Protein AF-A0A0A0KM23-F1 (afdb_monomer)

Radius of gyration: 17.17 Å; Cα contacts (8 Å, |Δi|>4): 76; chains: 1; bounding box: 42×27×52 Å

Foldseek 3Di:
DVCCQAQVDDDWQVLQDVCGPVVLVVLVVCLVPDDQVCVVPVVCVVVCVVCSVVSNVVSVVSLVVSLVVSLVVCVVCVPPPDDDHNSNVLVVQQPDPPDPDRDDSVNSSVVVVVVPDDDD

Mean predicted aligned error: 5.86 Å

pLDDT: mean 86.55, std 11.16, range [34.09, 95.62]

InterPro domains:
  IPR001128 Cytochrome P450 [PF00067] (3-112)
  IPR036396 Cytochrome P450 superfamily [G3DSA:1.10.630.10] (1-115)
  IPR036396 Cytochrome P450 superfamily [SSF48264] (2-113)

Structure (mmCIF, N/CA/C/O backbone):
data_AF-A0A0A0KM23-F1
#
_entry.id   AF-A0A0A0KM23-F1
#
loop_
_atom_site.group_PDB
_atom_site.id
_atom_site.type_symbol
_atom_site.label_atom_id
_atom_site.label_alt_id
_atom_site.label_comp_id
_atom_site.label_asym_id
_atom_site.label_entity_id
_atom_site.label_seq_id
_atom_site.pdbx_PDB_ins_code
_atom_site.Cartn_x
_atom_site.Cartn_y
_atom_site.Cartn_z
_atom_site.occupancy
_atom_site.B_iso_or_equiv
_atom_site.auth_seq_id
_atom_site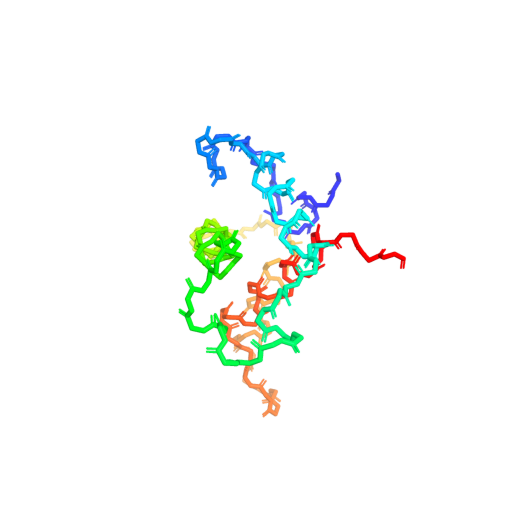.auth_comp_id
_atom_site.auth_asym_id
_atom_site.auth_atom_id
_atom_site.pdbx_PDB_model_num
ATOM 1 N N . MET A 1 1 ? 1.543 14.212 9.994 1.00 58.94 1 MET A N 1
ATOM 2 C CA . MET A 1 1 ? 0.152 14.222 10.503 1.00 58.94 1 MET A CA 1
ATOM 3 C C . MET A 1 1 ? -0.724 13.168 9.830 1.00 58.94 1 MET A C 1
ATOM 5 O O . MET A 1 1 ? -1.487 12.525 10.532 1.00 58.94 1 MET A O 1
ATOM 9 N N . THR A 1 2 ? -0.576 12.910 8.525 1.00 80.25 2 THR A N 1
ATOM 10 C CA . THR A 1 2 ? -1.426 11.953 7.786 1.00 80.25 2 THR A CA 1
ATOM 11 C C . THR A 1 2 ? -1.394 10.508 8.306 1.00 80.25 2 THR A C 1
ATOM 13 O O . THR A 1 2 ? -2.430 9.867 8.299 1.00 80.25 2 THR A O 1
ATOM 16 N N . CYS A 1 3 ? -0.265 9.969 8.794 1.00 84.62 3 CYS A N 1
ATOM 17 C CA . CYS A 1 3 ? -0.232 8.581 9.304 1.00 84.62 3 CYS A CA 1
ATOM 18 C C . CYS A 1 3 ? -1.145 8.345 10.514 1.00 84.62 3 CYS A C 1
ATOM 20 O O . CYS A 1 3 ? -1.801 7.319 10.558 1.00 84.62 3 CYS A O 1
ATOM 22 N N . LEU A 1 4 ? -1.233 9.301 11.445 1.00 88.75 4 LEU A N 1
ATOM 23 C CA . LEU A 1 4 ? -2.109 9.169 12.614 1.00 88.75 4 LEU A CA 1
ATOM 24 C C . LEU A 1 4 ? -3.591 9.202 12.230 1.00 88.75 4 LEU A C 1
ATOM 26 O O . LEU A 1 4 ? -4.369 8.436 12.770 1.00 88.75 4 LEU A O 1
ATOM 30 N N . MET A 1 5 ? -3.971 10.081 11.298 1.00 90.06 5 MET A N 1
ATOM 31 C CA . MET A 1 5 ? -5.365 10.184 10.849 1.00 90.06 5 MET A CA 1
ATOM 32 C C . MET A 1 5 ? -5.797 8.969 10.025 1.00 90.06 5 MET A C 1
ATOM 34 O O . MET A 1 5 ? -6.948 8.559 10.108 1.00 90.06 5 MET A O 1
ATOM 38 N N . VAL A 1 6 ? -4.884 8.414 9.219 1.00 91.44 6 VAL A N 1
ATOM 39 C CA . VAL A 1 6 ? -5.214 7.299 8.325 1.00 91.44 6 VAL A CA 1
ATOM 40 C C . VAL A 1 6 ? -5.115 5.947 9.034 1.00 91.44 6 VAL A C 1
ATOM 42 O O . VAL A 1 6 ? -5.971 5.111 8.808 1.00 91.44 6 VAL A O 1
ATOM 45 N N . PHE A 1 7 ? -4.099 5.730 9.874 1.00 91.44 7 PHE A N 1
ATOM 46 C CA . PHE A 1 7 ? -3.775 4.409 10.437 1.00 91.44 7 PHE A CA 1
ATOM 47 C C . PHE A 1 7 ? -3.916 4.314 11.962 1.00 91.44 7 PHE A C 1
ATOM 49 O O . PHE A 1 7 ? -3.405 3.363 12.551 1.00 91.44 7 PHE A O 1
ATOM 56 N N . GLY A 1 8 ? -4.365 5.386 12.622 1.00 90.19 8 GLY A N 1
ATOM 57 C CA . GLY A 1 8 ? -4.477 5.460 14.084 1.00 90.19 8 GLY A CA 1
ATOM 58 C C . GLY A 1 8 ? -3.144 5.525 14.843 1.00 90.19 8 GLY A C 1
ATOM 59 O O . GLY A 1 8 ? -3.098 5.973 15.989 1.00 90.19 8 GLY A O 1
ATOM 60 N N . LYS A 1 9 ? -2.021 5.152 14.213 1.00 90.12 9 LYS A N 1
ATOM 61 C CA . LYS A 1 9 ? -0.682 5.132 14.818 1.00 90.12 9 LYS A CA 1
ATOM 62 C C . LYS A 1 9 ? 0.426 5.593 13.869 1.00 90.12 9 LYS A C 1
ATOM 64 O O . LYS A 1 9 ? 0.245 5.791 12.666 1.00 90.12 9 LYS A O 1
ATOM 69 N N . LYS A 1 10 ? 1.607 5.833 14.442 1.00 89.25 10 LYS A N 1
ATOM 70 C CA . LYS A 1 10 ? 2.836 6.104 13.685 1.00 89.25 10 LYS A CA 1
ATOM 71 C C . LYS A 1 10 ? 3.613 4.803 13.526 1.00 89.25 10 LYS A C 1
ATOM 73 O O . LYS A 1 10 ? 3.763 4.079 14.500 1.00 89.25 10 LYS A O 1
ATOM 78 N N . TYR A 1 11 ? 4.157 4.592 12.336 1.00 86.25 11 TYR A N 1
ATOM 79 C CA . TYR A 1 11 ? 5.091 3.510 12.042 1.00 86.25 11 TYR A CA 1
ATOM 80 C C . TYR A 1 11 ? 6.494 4.092 11.933 1.00 86.25 11 TYR A C 1
ATOM 82 O O . TYR A 1 11 ? 6.664 5.210 11.433 1.00 86.25 11 TYR A O 1
ATOM 90 N N . LYS A 1 12 ? 7.494 3.353 12.407 1.00 87.25 12 LYS A N 1
ATOM 91 C CA . LYS A 1 12 ? 8.899 3.660 12.133 1.00 87.25 12 LYS A CA 1
ATOM 92 C C . LYS A 1 12 ? 9.232 3.303 10.687 1.00 87.25 12 LYS A C 1
ATOM 94 O O . LYS A 1 12 ? 8.636 2.401 10.110 1.00 87.25 12 LYS A O 1
ATOM 99 N N . ASP A 1 13 ? 10.252 3.953 10.135 1.00 83.38 13 ASP A N 1
ATOM 100 C CA . ASP A 1 13 ? 10.713 3.696 8.765 1.00 83.38 13 ASP A CA 1
ATOM 101 C C . ASP A 1 13 ? 11.035 2.213 8.517 1.00 83.38 13 ASP A C 1
ATOM 103 O O . ASP A 1 13 ? 10.677 1.680 7.473 1.00 83.38 13 ASP A O 1
ATOM 107 N N . GLN A 1 14 ? 11.633 1.544 9.504 1.00 84.25 14 GLN A N 1
ATOM 108 C CA . GLN A 1 14 ? 12.002 0.122 9.456 1.00 84.25 14 GLN A CA 1
ATOM 109 C C . GLN A 1 14 ? 10.796 -0.821 9.452 1.00 84.25 14 GLN A C 1
ATOM 111 O O . GLN A 1 14 ? 10.907 -1.957 9.011 1.00 84.25 14 GLN A O 1
ATOM 116 N N . GLU A 1 15 ? 9.648 -0.373 9.967 1.00 85.19 15 GLU A N 1
ATOM 117 C CA . GLU A 1 15 ? 8.422 -1.169 9.923 1.00 85.19 15 GLU A CA 1
ATOM 118 C C . GLU A 1 15 ? 7.817 -1.166 8.518 1.00 85.19 15 GLU A C 1
ATOM 120 O O . GLU A 1 15 ? 6.982 -2.019 8.238 1.00 85.19 15 GLU A O 1
ATOM 125 N N . PHE A 1 16 ? 8.191 -0.211 7.664 1.00 87.06 16 PHE A N 1
ATOM 126 C CA . PHE A 1 16 ? 7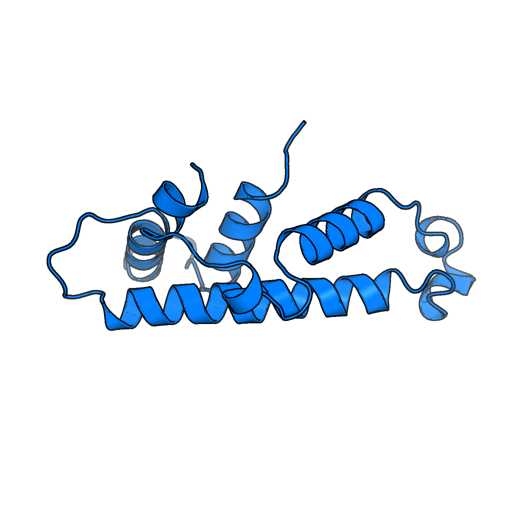.710 -0.106 6.291 1.00 87.06 16 PHE A CA 1
ATOM 127 C C . PHE A 1 16 ? 8.560 -0.930 5.316 1.00 87.06 16 PHE A C 1
ATOM 129 O O . PHE A 1 16 ? 8.024 -1.741 4.574 1.00 87.06 16 PHE A O 1
ATOM 136 N N . ASP A 1 17 ? 9.875 -0.711 5.324 1.00 91.94 17 ASP A N 1
ATOM 1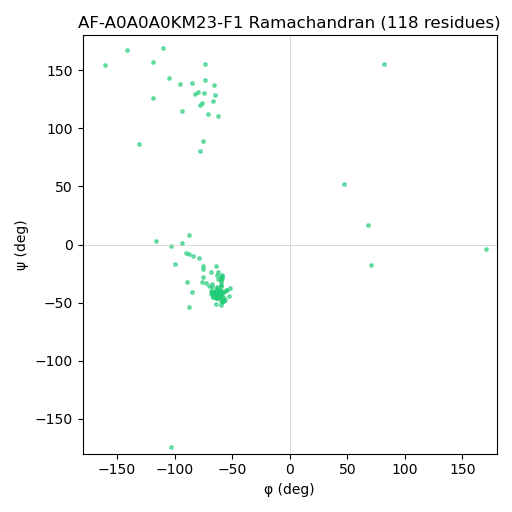37 C CA . ASP A 1 17 ? 10.857 -1.415 4.493 1.00 91.94 17 ASP A CA 1
ATOM 138 C C . ASP A 1 17 ? 12.245 -1.249 5.125 1.00 91.94 17 ASP A C 1
ATOM 140 O O . ASP A 1 17 ? 12.504 -0.241 5.788 1.00 91.94 17 ASP A O 1
ATOM 144 N N . GLU A 1 18 ? 13.176 -2.171 4.873 1.00 89.56 18 GLU A N 1
ATOM 145 C CA . GLU A 1 18 ? 14.553 -2.059 5.388 1.00 89.56 18 GLU A CA 1
ATOM 146 C C . GLU A 1 18 ? 15.257 -0.784 4.895 1.00 89.56 18 GLU A C 1
ATOM 148 O O . GLU A 1 18 ? 16.076 -0.197 5.606 1.00 89.56 18 GLU A O 1
ATOM 153 N N . ARG A 1 19 ? 14.903 -0.309 3.693 1.00 88.44 19 ARG A N 1
ATOM 154 C CA . ARG A 1 19 ? 15.426 0.937 3.105 1.00 88.44 19 ARG A CA 1
ATOM 155 C C . ARG A 1 19 ? 14.760 2.190 3.685 1.00 88.44 19 ARG A C 1
ATOM 157 O O . ARG A 1 19 ? 15.239 3.303 3.463 1.00 88.44 19 ARG A O 1
ATOM 164 N N . GLY A 1 20 ? 13.667 2.017 4.427 1.00 88.00 20 GLY A N 1
ATOM 165 C CA . GLY A 1 20 ? 12.883 3.073 5.050 1.00 88.00 20 GLY A CA 1
ATOM 166 C C . GLY A 1 20 ? 11.886 3.762 4.115 1.00 88.00 20 GLY A C 1
ATOM 167 O O . GLY A 1 20 ? 12.072 3.850 2.898 1.00 88.00 20 GLY A O 1
ATOM 168 N N . PHE A 1 21 ? 10.832 4.329 4.710 1.00 86.62 21 PHE A N 1
ATOM 169 C CA . PHE A 1 21 ? 9.713 4.967 4.000 1.00 86.62 21 PHE A CA 1
ATOM 170 C C . PHE A 1 21 ? 10.161 6.034 2.992 1.00 86.62 21 PHE A C 1
ATOM 172 O O . PHE A 1 21 ? 9.700 6.061 1.850 1.00 86.62 21 PHE A O 1
ATOM 179 N N . LYS A 1 22 ? 11.103 6.901 3.387 1.00 86.19 22 LYS A N 1
ATOM 180 C CA . LYS A 1 22 ? 11.606 7.979 2.524 1.00 86.19 22 LYS A CA 1
ATOM 181 C C . LYS A 1 22 ? 12.248 7.446 1.240 1.00 86.19 22 LYS A C 1
ATOM 183 O O . LYS A 1 22 ? 12.023 8.022 0.179 1.00 86.19 22 LYS A O 1
ATOM 188 N N . SER A 1 23 ? 13.040 6.376 1.333 1.00 91.19 23 SER A N 1
ATOM 189 C CA . SER A 1 23 ? 13.743 5.808 0.177 1.00 91.19 23 SER A CA 1
ATOM 190 C C . SER A 1 23 ? 12.757 5.220 -0.829 1.00 91.19 23 SER A C 1
ATOM 192 O O . SER A 1 23 ? 12.842 5.524 -2.018 1.00 91.19 23 SER A O 1
ATOM 194 N N . VAL A 1 24 ? 11.768 4.466 -0.346 1.00 92.06 24 VAL A N 1
ATOM 195 C CA . VAL A 1 24 ? 10.762 3.834 -1.208 1.00 92.06 24 VAL A CA 1
ATOM 196 C C . VAL A 1 24 ? 9.849 4.865 -1.869 1.00 92.06 24 VAL A C 1
ATOM 198 O O . VAL A 1 24 ? 9.583 4.763 -3.063 1.00 92.06 24 VAL A O 1
ATOM 201 N N . ILE A 1 25 ? 9.419 5.904 -1.144 1.00 88.88 25 ILE A N 1
ATOM 202 C CA . ILE A 1 25 ? 8.629 7.001 -1.730 1.00 88.88 25 ILE A CA 1
ATOM 203 C C . ILE A 1 25 ? 9.439 7.764 -2.779 1.00 88.88 25 ILE A C 1
ATOM 205 O O . ILE A 1 25 ? 8.910 8.111 -3.833 1.00 88.88 25 ILE A O 1
ATOM 209 N N . GLN A 1 26 ? 10.724 8.017 -2.524 1.00 91.19 26 GLN A N 1
ATOM 210 C CA . GLN A 1 26 ? 11.586 8.672 -3.503 1.00 91.19 26 GLN A CA 1
ATOM 211 C C . GLN A 1 26 ? 11.744 7.818 -4.767 1.00 91.19 26 GLN A C 1
ATOM 213 O O . GLN A 1 26 ? 11.699 8.359 -5.871 1.00 91.19 26 GLN A O 1
ATOM 218 N N . GLU A 1 27 ? 11.876 6.498 -4.626 1.00 93.00 27 GLU A N 1
ATOM 219 C CA . GLU A 1 27 ? 11.896 5.579 -5.763 1.00 93.00 27 GLU A CA 1
ATOM 220 C C . GLU A 1 27 ? 10.563 5.590 -6.528 1.00 93.00 27 GLU A C 1
ATOM 222 O O . GLU A 1 27 ? 10.570 5.720 -7.752 1.00 93.00 27 GLU A O 1
ATOM 227 N N . ALA A 1 28 ? 9.429 5.538 -5.823 1.00 91.75 28 ALA A N 1
ATOM 228 C CA . ALA A 1 28 ? 8.098 5.624 -6.420 1.00 91.75 28 ALA A CA 1
ATOM 229 C C . ALA A 1 28 ? 7.931 6.908 -7.250 1.00 91.75 28 ALA A C 1
ATOM 231 O O . ALA A 1 28 ? 7.521 6.856 -8.407 1.00 91.75 28 ALA A O 1
ATOM 232 N N . MET A 1 29 ? 8.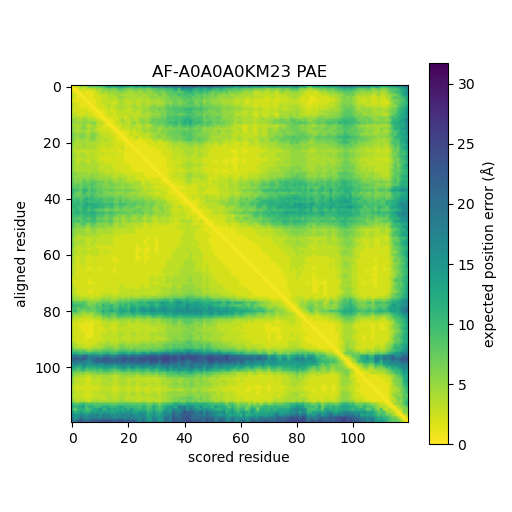323 8.056 -6.689 1.00 90.81 29 MET A N 1
ATOM 233 C CA . MET A 1 29 ? 8.259 9.349 -7.377 1.00 90.81 29 MET A CA 1
ATOM 234 C C . MET A 1 29 ? 9.172 9.397 -8.601 1.00 90.81 29 MET A C 1
ATOM 236 O O . MET A 1 29 ? 8.783 9.945 -9.628 1.00 90.81 29 MET A O 1
ATOM 240 N N . GLN A 1 30 ? 10.371 8.814 -8.522 1.00 92.75 30 GLN A N 1
ATOM 241 C CA . GLN A 1 30 ? 11.257 8.718 -9.681 1.00 92.75 30 GLN A CA 1
ATOM 242 C C . GLN A 1 30 ? 10.641 7.880 -10.796 1.00 92.75 30 GLN A C 1
ATOM 244 O O . GLN A 1 30 ? 10.754 8.266 -11.953 1.00 92.75 30 GLN A O 1
ATOM 249 N N . ILE A 1 31 ? 9.998 6.757 -10.469 1.00 91.88 31 ILE A N 1
ATOM 250 C CA . ILE A 1 31 ? 9.331 5.903 -11.459 1.00 91.88 31 ILE A CA 1
ATOM 251 C C . ILE A 1 31 ? 8.180 6.667 -12.119 1.00 91.88 31 ILE A C 1
ATOM 253 O O . ILE A 1 31 ? 8.152 6.761 -13.340 1.00 91.88 31 ILE A O 1
ATOM 257 N N . VAL A 1 32 ? 7.286 7.268 -11.325 1.00 89.56 32 VAL A N 1
ATOM 258 C CA . VAL A 1 32 ? 6.110 8.003 -11.829 1.00 89.56 32 VAL A CA 1
ATOM 259 C C . VAL A 1 32 ? 6.505 9.221 -12.671 1.00 89.56 32 VAL A C 1
ATOM 261 O O . VAL A 1 32 ? 5.841 9.526 -13.656 1.00 89.56 32 VAL A O 1
ATOM 264 N N . ALA A 1 33 ? 7.585 9.917 -12.309 1.00 90.00 33 ALA A N 1
ATOM 265 C CA . ALA A 1 33 ? 8.057 11.091 -13.042 1.00 90.00 33 ALA A CA 1
ATOM 266 C C . ALA A 1 33 ? 8.943 10.755 -14.257 1.00 90.00 33 ALA A C 1
ATOM 268 O O . ALA A 1 33 ? 9.280 11.657 -15.027 1.00 90.00 33 ALA A O 1
ATOM 269 N N . SER A 1 34 ? 9.367 9.497 -14.424 1.00 89.94 34 SER A N 1
ATOM 270 C CA . SER A 1 34 ? 10.257 9.109 -15.521 1.00 89.94 34 SER A CA 1
ATOM 271 C C . SER A 1 34 ? 9.468 8.869 -16.809 1.00 89.94 34 SER A C 1
ATOM 273 O O . SER A 1 34 ? 8.532 8.072 -16.800 1.00 89.94 34 SER A O 1
ATOM 275 N N . PRO A 1 35 ? 9.864 9.470 -17.947 1.00 88.06 35 PRO A N 1
ATOM 276 C CA . PRO A 1 35 ? 9.297 9.092 -19.235 1.00 88.06 35 PRO A CA 1
ATOM 277 C C . PRO A 1 35 ? 9.682 7.642 -19.558 1.00 88.06 35 PRO A C 1
ATOM 279 O O . PRO A 1 35 ? 10.862 7.282 -19.503 1.00 88.06 35 PRO A O 1
ATOM 282 N N . ASN A 1 36 ? 8.694 6.820 -19.904 1.00 87.12 36 ASN A N 1
ATOM 283 C CA . ASN A 1 36 ? 8.896 5.424 -20.275 1.00 87.12 36 ASN A CA 1
ATOM 284 C C . ASN A 1 36 ? 9.037 5.291 -21.796 1.00 87.12 36 ASN A C 1
ATOM 286 O O . ASN A 1 36 ? 8.091 5.523 -22.543 1.00 87.12 36 ASN A O 1
ATOM 290 N N . LEU A 1 37 ? 10.214 4.881 -22.268 1.00 88.62 37 LEU A N 1
ATOM 291 C CA . LEU A 1 37 ? 10.500 4.663 -23.688 1.00 88.62 37 LEU A CA 1
ATOM 292 C C . LEU A 1 37 ? 9.572 3.622 -24.326 1.00 88.62 37 LEU A C 1
ATOM 294 O O . LEU A 1 37 ? 9.294 3.731 -25.519 1.00 88.62 37 LEU A O 1
ATOM 298 N N . GLY A 1 38 ? 9.076 2.651 -23.553 1.00 87.31 38 GLY A N 1
ATOM 299 C CA . GLY A 1 38 ? 8.096 1.672 -24.025 1.00 87.31 38 GLY A CA 1
ATOM 300 C C . GLY A 1 38 ? 6.767 2.301 -24.453 1.00 87.31 38 GLY A C 1
ATOM 301 O O . GLY A 1 38 ? 6.151 1.811 -25.397 1.00 87.31 38 GLY A O 1
ATOM 302 N N . ASP A 1 39 ? 6.379 3.426 -23.842 1.00 88.31 39 ASP A N 1
ATOM 303 C CA . ASP A 1 39 ? 5.152 4.155 -24.189 1.00 88.31 39 ASP A CA 1
ATOM 304 C C . ASP A 1 39 ? 5.310 4.945 -25.500 1.00 88.31 39 ASP A C 1
ATOM 306 O O . ASP A 1 39 ? 4.341 5.151 -26.230 1.00 88.31 39 ASP A O 1
ATOM 310 N N . PHE A 1 40 ? 6.539 5.358 -25.833 1.00 89.88 40 PHE A N 1
ATOM 311 C CA . PHE A 1 40 ? 6.854 6.065 -27.082 1.00 89.88 40 PHE A CA 1
ATOM 312 C C . PHE A 1 40 ? 7.206 5.114 -28.233 1.00 89.88 40 PHE A C 1
ATOM 314 O O . PHE A 1 40 ? 6.942 5.422 -29.395 1.00 89.88 40 PHE A O 1
ATOM 321 N N . ILE A 1 41 ? 7.825 3.970 -27.926 1.00 92.06 41 ILE A N 1
ATOM 322 C CA . ILE A 1 41 ? 8.287 2.972 -28.896 1.00 92.06 41 ILE A CA 1
ATOM 323 C C . ILE A 1 41 ? 7.800 1.581 -28.444 1.00 92.06 41 ILE A C 1
ATOM 325 O O . ILE A 1 41 ? 8.545 0.830 -27.806 1.00 92.06 41 ILE A O 1
ATOM 329 N N . PRO A 1 42 ? 6.573 1.177 -28.823 1.00 87.00 42 PRO A N 1
ATOM 330 C CA . PRO A 1 42 ? 5.956 -0.063 -28.338 1.00 87.00 42 PRO A CA 1
ATOM 331 C C . PRO A 1 42 ? 6.756 -1.339 -28.641 1.00 87.00 42 PRO A C 1
ATOM 333 O O . PRO A 1 42 ? 6.687 -2.316 -27.901 1.00 87.00 42 PRO A O 1
ATOM 336 N N . GLN A 1 43 ? 7.556 -1.336 -29.713 1.00 91.88 43 GLN A N 1
ATOM 337 C CA . GLN A 1 43 ? 8.358 -2.491 -30.136 1.00 91.88 43 GLN A CA 1
ATOM 338 C C . GLN A 1 43 ? 9.426 -2.904 -29.111 1.00 91.88 43 GLN A C 1
ATOM 340 O O . GLN A 1 43 ? 9.807 -4.071 -29.074 1.00 91.88 43 GLN A O 1
ATOM 345 N N . ILE A 1 44 ? 9.904 -1.968 -28.282 1.00 89.00 44 ILE A N 1
ATOM 346 C CA . ILE A 1 44 ? 10.909 -2.233 -27.241 1.00 89.00 44 ILE A CA 1
ATOM 347 C C . ILE A 1 44 ? 10.307 -2.303 -25.834 1.00 89.00 44 ILE A C 1
ATOM 349 O O . ILE A 1 44 ? 11.043 -2.557 -24.884 1.00 89.00 44 ILE A O 1
ATOM 353 N N . ALA A 1 45 ? 8.991 -2.108 -25.684 1.00 86.88 45 ALA A N 1
ATOM 354 C CA . ALA A 1 45 ? 8.335 -2.028 -24.378 1.00 86.88 45 ALA A CA 1
ATOM 355 C C . ALA A 1 45 ? 8.571 -3.288 -23.528 1.00 86.88 45 ALA A C 1
ATOM 357 O O . ALA A 1 45 ? 8.910 -3.196 -22.353 1.00 86.88 45 ALA A O 1
ATOM 358 N N . VAL A 1 46 ? 8.514 -4.470 -24.150 1.00 88.44 46 VAL A N 1
ATOM 359 C CA . VAL A 1 46 ? 8.718 -5.769 -23.479 1.00 88.44 46 VAL A CA 1
ATOM 360 C C . VAL A 1 46 ? 10.124 -5.921 -22.883 1.00 88.44 46 VAL A C 1
ATOM 362 O O . VAL A 1 46 ? 10.320 -6.705 -21.955 1.00 88.44 46 VAL A O 1
ATOM 365 N N . LEU A 1 47 ? 11.116 -5.190 -23.401 1.00 90.06 47 LEU A N 1
ATOM 366 C CA . LEU A 1 47 ? 12.492 -5.284 -22.916 1.00 90.06 47 LEU A CA 1
ATOM 367 C C . LEU A 1 47 ? 12.689 -4.581 -21.569 1.00 90.06 47 LEU A C 1
ATOM 369 O O . LEU A 1 47 ? 13.658 -4.905 -20.884 1.00 90.06 47 LEU A O 1
ATOM 373 N N . ASP A 1 48 ? 11.804 -3.644 -21.199 1.00 89.25 48 ASP A N 1
ATOM 374 C CA . ASP A 1 48 ? 11.918 -2.829 -19.983 1.00 89.25 48 ASP A CA 1
ATOM 375 C C . ASP A 1 48 ? 13.338 -2.244 -19.821 1.00 89.25 48 ASP A C 1
ATOM 377 O O . ASP A 1 48 ? 14.008 -2.430 -18.806 1.00 89.25 48 ASP A O 1
ATOM 381 N N . LEU A 1 49 ? 13.848 -1.574 -20.866 1.00 88.25 49 LEU A N 1
ATOM 382 C CA . LEU A 1 49 ? 15.251 -1.124 -20.933 1.00 88.25 49 LEU A CA 1
ATOM 383 C C . LEU A 1 49 ? 15.646 -0.168 -19.796 1.00 88.25 49 LEU A C 1
ATOM 385 O O . LEU A 1 49 ? 16.813 -0.110 -19.414 1.00 88.25 49 LEU A O 1
ATOM 389 N N . GLN A 1 50 ? 14.681 0.581 -19.259 1.00 90.00 50 GLN A N 1
ATOM 390 C CA . GLN A 1 50 ? 14.875 1.484 -18.121 1.00 90.00 50 GLN A CA 1
ATOM 391 C C . GLN A 1 50 ? 14.628 0.796 -16.766 1.00 90.00 50 GLN A C 1
ATOM 393 O O . GLN A 1 50 ? 14.878 1.394 -15.718 1.00 90.00 50 GLN A O 1
ATOM 398 N N . GLY A 1 51 ? 14.130 -0.444 -16.772 1.00 92.12 51 GLY A N 1
ATOM 399 C CA . GLY A 1 51 ? 13.757 -1.192 -15.577 1.00 92.12 51 GLY A CA 1
ATOM 400 C C . GLY A 1 51 ? 12.546 -0.619 -14.835 1.00 92.12 51 GLY A C 1
ATOM 401 O O . GLY A 1 51 ? 12.385 -0.912 -13.650 1.00 92.12 51 GLY A O 1
ATOM 402 N N . LEU A 1 52 ? 11.750 0.251 -15.467 1.00 90.50 52 LEU A N 1
ATOM 403 C CA . LEU A 1 52 ? 10.643 0.958 -14.818 1.00 90.50 52 LEU A CA 1
ATOM 404 C C . LEU A 1 52 ? 9.554 -0.019 -14.378 1.00 90.50 52 LEU A C 1
ATOM 406 O O . LEU A 1 52 ? 9.083 0.095 -13.248 1.00 90.50 52 LEU A O 1
ATOM 410 N N . ASP A 1 53 ? 9.226 -1.023 -15.194 1.00 88.62 53 ASP A N 1
ATOM 411 C CA . ASP A 1 53 ? 8.207 -2.017 -14.840 1.00 88.62 53 ASP A CA 1
ATOM 412 C C . ASP A 1 53 ? 8.667 -2.885 -13.670 1.00 88.62 53 ASP A C 1
ATOM 414 O O . ASP A 1 53 ? 7.922 -3.120 -12.714 1.00 88.62 53 ASP A O 1
ATOM 418 N N . ARG A 1 54 ? 9.918 -3.360 -13.713 1.00 92.62 54 ARG A N 1
ATOM 419 C CA . ARG A 1 54 ? 10.497 -4.166 -12.628 1.00 92.62 54 ARG A CA 1
ATOM 420 C C . ARG A 1 54 ? 10.569 -3.388 -11.319 1.00 92.62 54 ARG A C 1
ATOM 422 O O . ARG A 1 54 ? 10.183 -3.919 -10.277 1.00 92.62 54 ARG A O 1
ATOM 429 N N . ARG A 1 55 ? 11.031 -2.137 -11.364 1.00 93.88 55 ARG A N 1
ATOM 430 C CA . ARG A 1 55 ? 11.116 -1.267 -10.183 1.00 93.88 55 ARG A CA 1
ATOM 431 C C . ARG A 1 55 ? 9.733 -0.900 -9.653 1.00 93.88 55 ARG A C 1
ATOM 433 O O . ARG A 1 55 ? 9.520 -0.959 -8.447 1.00 93.88 55 ARG A O 1
ATOM 440 N N . SER A 1 56 ? 8.777 -0.617 -10.539 1.00 90.75 56 SER A N 1
ATOM 441 C CA . SER A 1 56 ? 7.380 -0.354 -10.177 1.00 90.75 56 SER A CA 1
ATOM 442 C C . SER A 1 56 ? 6.771 -1.537 -9.426 1.00 90.75 56 SER A C 1
ATOM 444 O O . SER A 1 56 ? 6.237 -1.366 -8.333 1.00 90.75 56 SER A O 1
ATOM 446 N N . LYS A 1 57 ? 6.949 -2.765 -9.933 1.00 92.19 57 LYS A N 1
ATOM 447 C CA . LYS A 1 57 ? 6.494 -3.990 -9.254 1.00 92.19 57 LYS A CA 1
ATOM 448 C C . LYS A 1 57 ? 7.142 -4.183 -7.883 1.00 92.19 57 LYS A C 1
ATOM 450 O O . LYS A 1 57 ? 6.448 -4.554 -6.940 1.00 92.19 57 LYS A O 1
ATOM 455 N N . ALA A 1 58 ? 8.442 -3.918 -7.755 1.00 94.19 58 ALA A N 1
ATOM 456 C CA . ALA A 1 58 ? 9.140 -4.018 -6.474 1.00 94.19 58 ALA A CA 1
ATOM 457 C C . ALA A 1 58 ? 8.594 -3.013 -5.444 1.00 94.19 58 ALA A C 1
ATOM 459 O O . ALA A 1 58 ? 8.283 -3.394 -4.319 1.00 94.19 58 ALA A O 1
ATOM 460 N N . VAL A 1 59 ? 8.408 -1.752 -5.844 1.00 93.44 59 VAL A N 1
ATOM 461 C CA . VAL A 1 59 ? 7.823 -0.706 -4.992 1.00 93.44 59 VAL A CA 1
ATOM 462 C C . VAL A 1 59 ? 6.370 -1.029 -4.634 1.00 93.44 59 VAL A C 1
ATOM 464 O O . VAL A 1 59 ? 5.989 -0.928 -3.470 1.00 93.44 59 VAL A O 1
ATOM 467 N N . SER A 1 60 ? 5.568 -1.469 -5.607 1.00 91.62 60 SER A N 1
ATOM 468 C CA . SER A 1 60 ? 4.170 -1.854 -5.393 1.00 91.62 60 SER A CA 1
ATOM 469 C C . SER A 1 60 ? 4.042 -2.991 -4.385 1.00 91.62 60 SER A C 1
ATOM 471 O O . SER A 1 60 ? 3.135 -2.955 -3.562 1.00 91.62 60 SER A O 1
ATOM 473 N N . LYS A 1 61 ? 4.945 -3.977 -4.425 1.00 93.88 61 LYS A N 1
ATOM 474 C CA . LYS A 1 61 ? 4.949 -5.101 -3.485 1.00 93.88 61 LYS A CA 1
ATOM 475 C C . LYS A 1 61 ? 5.180 -4.642 -2.041 1.00 93.88 61 LYS A C 1
ATOM 477 O O . LYS A 1 61 ? 4.480 -5.096 -1.148 1.00 93.88 61 LYS A O 1
ATOM 482 N N . ILE A 1 62 ? 6.105 -3.705 -1.826 1.00 94.38 62 ILE A N 1
ATOM 483 C CA . ILE A 1 62 ? 6.391 -3.155 -0.491 1.00 94.38 62 ILE A CA 1
ATOM 484 C C . ILE A 1 62 ? 5.165 -2.428 0.074 1.00 94.38 62 ILE A C 1
ATOM 486 O O . ILE A 1 62 ? 4.793 -2.640 1.226 1.00 94.38 62 ILE A O 1
ATOM 490 N N . PHE A 1 63 ? 4.507 -1.589 -0.735 1.00 92.62 63 PHE A N 1
ATOM 491 C CA . PHE A 1 63 ? 3.268 -0.932 -0.307 1.00 92.62 63 PHE A CA 1
ATOM 492 C C . PHE A 1 63 ? 2.150 -1.934 -0.026 1.00 92.62 63 PHE A C 1
ATOM 494 O O . PHE A 1 63 ? 1.437 -1.772 0.961 1.00 92.62 63 PHE A O 1
ATOM 501 N N . ASP A 1 64 ? 2.007 -2.953 -0.874 1.00 93.56 64 ASP A N 1
ATOM 502 C CA . ASP A 1 64 ? 0.992 -3.989 -0.716 1.00 93.56 64 ASP A CA 1
ATOM 503 C C . ASP A 1 64 ? 1.153 -4.735 0.612 1.00 93.56 64 ASP A C 1
ATOM 505 O O . ASP A 1 64 ? 0.219 -4.750 1.407 1.00 93.56 64 ASP A O 1
ATOM 509 N N . GLU A 1 65 ? 2.354 -5.244 0.903 1.00 94.62 65 GLU A N 1
ATOM 510 C CA . GLU A 1 65 ? 2.669 -5.945 2.155 1.00 94.62 65 GLU A CA 1
ATOM 511 C C . GLU A 1 65 ? 2.463 -5.046 3.381 1.00 94.62 65 GLU A C 1
ATOM 513 O O . GLU A 1 65 ? 1.880 -5.462 4.386 1.00 94.62 65 GLU A O 1
ATOM 518 N N . PHE A 1 66 ? 2.894 -3.785 3.296 1.00 93.62 66 PHE A N 1
ATOM 519 C CA . PHE A 1 66 ? 2.729 -2.829 4.385 1.00 93.62 66 PHE A CA 1
ATOM 520 C C . PHE A 1 66 ? 1.255 -2.525 4.677 1.00 93.62 66 PHE A C 1
ATOM 522 O O . PHE A 1 66 ? 0.852 -2.511 5.843 1.00 93.62 66 PHE A O 1
ATOM 529 N N . PHE A 1 67 ? 0.445 -2.271 3.645 1.00 94.00 67 PHE A N 1
ATOM 530 C CA . PHE A 1 67 ? -0.976 -1.981 3.829 1.00 94.00 67 PHE A CA 1
ATOM 531 C C . PHE A 1 67 ? -1.775 -3.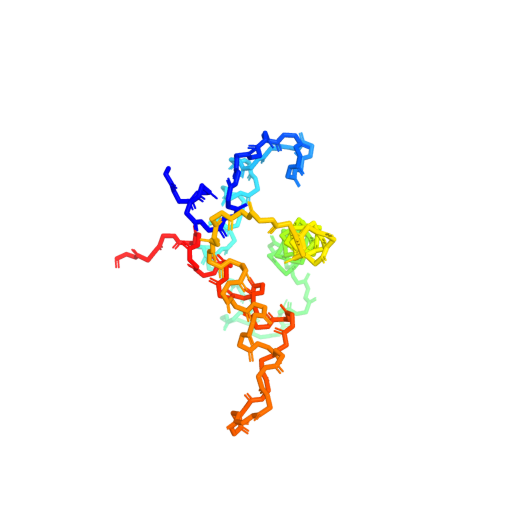217 4.222 1.00 94.00 67 PHE A C 1
ATOM 533 O O . PHE A 1 67 ? -2.709 -3.085 5.006 1.00 94.00 67 PHE A O 1
ATOM 540 N N . GLU A 1 68 ? -1.401 -4.400 3.738 1.00 95.38 68 GLU A N 1
ATOM 541 C CA . GLU A 1 68 ? -2.020 -5.655 4.160 1.00 95.38 68 GLU A CA 1
ATOM 542 C C . GLU A 1 68 ? -1.875 -5.838 5.673 1.00 95.38 68 GLU A C 1
ATOM 544 O O . GLU A 1 68 ? -2.875 -6.006 6.369 1.00 95.38 68 GLU A O 1
ATOM 549 N N . ARG A 1 69 ? -0.655 -5.650 6.199 1.00 95.00 69 ARG A N 1
ATOM 550 C CA . ARG A 1 69 ? -0.401 -5.695 7.642 1.00 95.00 69 ARG A CA 1
ATOM 551 C C . ARG A 1 69 ? -1.214 -4.650 8.404 1.00 95.00 69 ARG A C 1
ATOM 553 O O . ARG A 1 69 ? -1.751 -4.958 9.459 1.00 95.00 69 ARG A O 1
ATOM 560 N N . ILE A 1 70 ? -1.317 -3.420 7.889 1.00 94.00 70 ILE A N 1
ATOM 561 C CA . ILE A 1 70 ? -2.152 -2.383 8.518 1.00 94.00 70 ILE A CA 1
ATOM 562 C C . ILE A 1 70 ? -3.598 -2.857 8.613 1.00 94.00 70 ILE A C 1
ATOM 564 O O . ILE A 1 70 ? -4.205 -2.740 9.672 1.00 94.00 70 ILE A O 1
ATOM 568 N N . ILE A 1 71 ? -4.159 -3.378 7.524 1.00 94.94 71 ILE A N 1
ATOM 569 C CA . ILE A 1 71 ? -5.547 -3.828 7.520 1.00 94.94 71 ILE A CA 1
ATOM 570 C C . ILE A 1 71 ? -5.736 -4.984 8.514 1.00 94.94 71 ILE A C 1
ATOM 572 O O . ILE A 1 71 ? -6.709 -4.970 9.266 1.00 94.94 71 ILE A O 1
ATOM 576 N N . ASP A 1 72 ? -4.807 -5.940 8.566 1.00 95.62 72 ASP A N 1
ATOM 577 C CA . ASP A 1 72 ? -4.872 -7.065 9.507 1.00 95.62 72 ASP A CA 1
ATOM 578 C C . ASP A 1 72 ? -4.860 -6.598 10.967 1.00 95.62 72 ASP A C 1
ATOM 580 O O . ASP A 1 72 ? -5.718 -7.006 11.746 1.00 95.62 72 ASP A O 1
ATOM 584 N N . GLU A 1 73 ? -3.996 -5.645 11.323 1.00 93.94 73 GLU A N 1
ATOM 585 C CA . GLU A 1 73 ? -3.977 -5.050 12.666 1.00 93.94 73 GLU A CA 1
ATOM 586 C C . GLU A 1 73 ? -5.314 -4.372 13.040 1.00 93.94 73 GLU A C 1
ATOM 588 O O . GLU A 1 73 ? -5.737 -4.398 14.202 1.00 93.94 73 GLU A O 1
ATOM 593 N N . HIS A 1 74 ? -6.006 -3.755 12.074 1.00 94.25 74 HIS A N 1
ATOM 594 C CA . HIS A 1 74 ? -7.311 -3.122 12.317 1.00 94.25 74 HIS A CA 1
ATOM 595 C C . HIS A 1 74 ? -8.435 -4.157 12.427 1.00 94.25 74 HIS A C 1
ATOM 597 O O . HIS A 1 74 ? -9.366 -3.962 13.207 1.00 94.25 74 HIS A O 1
ATOM 603 N N . LEU A 1 75 ? -8.339 -5.280 11.710 1.00 92.69 75 LEU A N 1
ATOM 604 C CA . LEU A 1 75 ? -9.267 -6.400 11.863 1.00 92.69 75 LEU A CA 1
ATOM 605 C C . LEU A 1 75 ? -9.104 -7.105 13.214 1.00 92.69 75 LEU A C 1
ATOM 607 O O . LEU A 1 75 ? -10.108 -7.442 13.841 1.00 92.69 75 LEU A O 1
ATOM 611 N N . GLU A 1 76 ? -7.869 -7.288 13.685 1.00 93.00 76 GLU A N 1
ATOM 612 C CA . GLU A 1 76 ? -7.577 -7.887 14.993 1.00 93.00 76 GLU A CA 1
ATOM 613 C C . GLU A 1 76 ? -8.073 -7.009 16.151 1.00 93.00 76 GLU A C 1
ATOM 615 O O . GLU A 1 76 ? -8.680 -7.508 17.098 1.00 93.00 76 GLU A O 1
ATOM 620 N N . SER A 1 77 ? -7.886 -5.689 16.050 1.00 89.12 77 SER A N 1
ATOM 621 C CA . SER A 1 77 ? -8.302 -4.714 17.074 1.00 89.12 77 SER A CA 1
ATOM 622 C C . SER A 1 77 ? -9.741 -4.208 16.916 1.00 89.12 77 SER A C 1
ATOM 624 O O . SER A 1 77 ? -10.165 -3.285 17.612 1.00 89.12 77 SER A O 1
ATOM 626 N N . ARG A 1 78 ? -10.530 -4.795 16.011 1.00 82.31 78 ARG A N 1
ATOM 627 C CA . ARG A 1 78 ? -11.835 -4.258 15.596 1.00 82.31 78 ARG A CA 1
ATOM 628 C C . ARG A 1 78 ? -12.854 -4.103 16.726 1.00 82.31 78 ARG A C 1
ATOM 630 O O . ARG A 1 78 ? -13.698 -3.212 16.679 1.00 82.31 78 ARG A O 1
ATOM 637 N N . TYR A 1 79 ? -12.800 -4.985 17.720 1.00 82.56 79 TYR A N 1
ATOM 638 C CA . TYR A 1 79 ? -13.732 -4.992 18.853 1.00 82.56 79 TYR A CA 1
ATOM 639 C C . TYR A 1 79 ? -13.218 -4.206 20.062 1.00 82.56 79 TYR A C 1
ATOM 641 O O . TYR A 1 79 ? -13.882 -4.161 21.100 1.00 82.56 79 TYR A O 1
ATOM 649 N N . GLU A 1 80 ? -12.041 -3.592 19.953 1.00 87.06 80 GLU A N 1
ATOM 650 C CA . GLU A 1 80 ? -11.523 -2.725 20.998 1.00 87.06 80 GLU A CA 1
ATOM 651 C C . GLU A 1 80 ? -12.289 -1.401 21.016 1.00 87.06 80 GLU A C 1
ATOM 653 O O . GLU A 1 80 ? -12.632 -0.827 19.981 1.00 87.06 80 GLU A O 1
ATOM 658 N N . ASN A 1 81 ? -12.549 -0.881 22.216 1.00 82.50 81 ASN A N 1
ATOM 659 C CA . ASN A 1 81 ? -13.169 0.429 22.371 1.00 82.50 81 ASN A CA 1
ATOM 660 C C . ASN A 1 81 ? -12.113 1.522 22.135 1.00 82.50 81 ASN A C 1
ATOM 662 O O . ASN A 1 81 ? -11.525 2.051 23.081 1.00 82.50 81 ASN A O 1
ATOM 666 N N . LYS A 1 82 ? -11.835 1.802 20.858 1.00 85.50 82 LYS A N 1
ATOM 667 C CA . LYS A 1 82 ? -10.883 2.814 20.386 1.00 85.50 82 LYS A CA 1
ATOM 668 C C . LYS A 1 82 ? -11.582 3.883 19.544 1.00 85.50 82 LYS A C 1
ATOM 670 O O . LYS A 1 82 ? -12.645 3.660 18.965 1.00 85.50 82 LYS A O 1
ATOM 675 N N . THR A 1 83 ? -10.967 5.060 19.456 1.00 88.62 83 THR A N 1
ATOM 676 C CA . THR A 1 83 ? -11.375 6.075 18.476 1.00 88.62 83 THR A CA 1
ATOM 677 C C . THR A 1 83 ? -11.078 5.548 17.079 1.00 88.62 83 THR A C 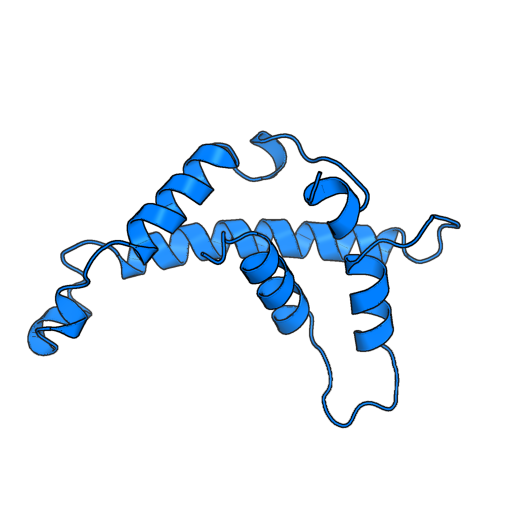1
ATOM 679 O O . THR A 1 83 ? -9.929 5.222 16.794 1.00 88.62 83 THR A O 1
ATOM 682 N N . LYS A 1 84 ? -12.101 5.493 16.225 1.00 91.25 84 LYS A N 1
ATOM 683 C CA . LYS A 1 84 ? -11.965 5.027 14.843 1.00 91.25 84 LYS A CA 1
ATOM 684 C C . LYS A 1 84 ? -11.090 5.961 14.019 1.00 91.25 84 LYS A C 1
ATOM 686 O O . LYS A 1 84 ? -11.259 7.183 14.077 1.00 91.25 84 LYS A O 1
ATOM 691 N N . ASP A 1 85 ? -10.217 5.376 13.216 1.00 93.25 85 ASP A N 1
ATOM 692 C CA . ASP A 1 85 ? -9.484 6.071 12.164 1.00 93.25 85 ASP A CA 1
ATOM 693 C C . ASP A 1 85 ? -10.071 5.790 10.770 1.00 93.25 85 ASP A C 1
ATOM 695 O O . ASP A 1 85 ? -11.142 5.198 10.616 1.00 93.25 85 ASP A O 1
ATOM 699 N N . PHE A 1 86 ? -9.400 6.286 9.729 1.00 93.38 86 PHE A N 1
ATOM 700 C CA . PHE A 1 86 ? -9.851 6.115 8.351 1.00 93.38 86 PHE A CA 1
ATOM 701 C C . PHE A 1 86 ? -9.948 4.642 7.926 1.00 93.38 86 PHE A C 1
ATOM 703 O O . PHE A 1 86 ? -10.897 4.284 7.229 1.00 93.38 86 PHE A O 1
ATOM 710 N N . VAL A 1 87 ? -8.989 3.794 8.316 1.00 94.06 87 VAL A N 1
ATOM 711 C CA . VAL A 1 87 ? -8.992 2.372 7.942 1.00 94.06 87 VAL A CA 1
ATOM 712 C C . VAL A 1 87 ? -10.151 1.658 8.624 1.00 94.06 87 VAL A C 1
ATOM 714 O O . VAL A 1 87 ? -10.851 0.900 7.955 1.00 94.06 87 VAL A O 1
ATOM 717 N N . ASP A 1 88 ? -10.419 1.959 9.899 1.00 93.75 88 ASP A N 1
ATOM 718 C CA . ASP A 1 88 ? -11.587 1.414 10.602 1.00 93.75 88 ASP A CA 1
ATOM 719 C C . ASP A 1 88 ? -12.894 1.759 9.862 1.00 93.75 88 ASP A C 1
ATOM 721 O O . ASP A 1 88 ? -13.726 0.884 9.625 1.00 93.75 88 ASP A O 1
ATOM 725 N N . VAL A 1 89 ? -13.062 3.016 9.429 1.00 92.12 89 VAL A N 1
ATOM 726 C CA . VAL A 1 89 ? -14.253 3.451 8.673 1.00 92.12 89 VAL A CA 1
ATOM 727 C C . VAL A 1 89 ? -14.368 2.716 7.334 1.00 92.12 89 VAL A C 1
ATOM 729 O O . VAL A 1 89 ? -15.453 2.265 6.970 1.00 92.12 89 VAL A O 1
ATOM 732 N N . MET A 1 90 ? -13.265 2.558 6.600 1.00 92.19 90 MET A N 1
ATOM 733 C CA . MET A 1 90 ? -13.265 1.838 5.322 1.00 92.19 90 MET A CA 1
ATOM 734 C C . MET A 1 90 ? -13.635 0.357 5.486 1.00 92.19 90 MET A C 1
ATOM 736 O O . MET A 1 90 ? -14.357 -0.186 4.650 1.00 92.19 90 MET A O 1
ATOM 740 N N . LEU A 1 91 ? -13.187 -0.285 6.570 1.00 92.19 91 LEU A N 1
ATOM 741 C CA . LEU A 1 91 ? -13.544 -1.669 6.891 1.00 92.19 91 LEU A CA 1
ATOM 742 C C . LEU A 1 91 ? -15.022 -1.827 7.260 1.00 92.19 91 LEU A C 1
ATOM 744 O O . LEU A 1 91 ? -15.636 -2.834 6.918 1.00 92.19 91 LEU A O 1
ATOM 748 N N . GLU A 1 92 ? -15.630 -0.832 7.904 1.00 90.25 92 GLU A N 1
ATOM 749 C CA . GLU A 1 92 ? -17.075 -0.844 8.156 1.00 90.25 92 GLU A CA 1
ATOM 750 C C . GLU A 1 92 ? -17.897 -0.712 6.875 1.00 90.25 92 GLU A C 1
ATOM 752 O O . GLU A 1 92 ? -18.933 -1.362 6.749 1.00 90.25 92 GLU A O 1
ATOM 757 N N . ILE A 1 93 ? -17.427 0.088 5.912 1.00 88.56 93 ILE A N 1
ATOM 758 C CA . ILE A 1 93 ? -18.078 0.202 4.602 1.00 88.56 93 ILE A CA 1
ATOM 759 C C . ILE A 1 93 ? -17.962 -1.121 3.834 1.00 88.56 93 ILE A C 1
ATOM 761 O O . ILE A 1 93 ? -18.950 -1.558 3.248 1.00 88.56 93 ILE A O 1
ATOM 765 N N . MET A 1 94 ? -16.797 -1.779 3.877 1.00 87.81 94 MET A N 1
ATOM 766 C CA . MET A 1 94 ? -16.586 -3.102 3.269 1.00 87.81 94 MET A CA 1
ATOM 767 C C . MET A 1 94 ? -17.599 -4.147 3.768 1.00 87.81 94 MET A C 1
ATOM 769 O O . MET A 1 94 ? -18.111 -4.930 2.973 1.00 87.81 94 MET A O 1
ATOM 773 N N . ASP A 1 95 ? -17.946 -4.118 5.055 1.00 84.06 95 ASP A N 1
ATOM 774 C CA . ASP A 1 95 ? -18.886 -5.070 5.661 1.00 84.06 95 ASP A CA 1
ATOM 775 C C . ASP A 1 95 ? -20.363 -4.658 5.559 1.00 84.06 95 ASP A C 1
ATOM 777 O O . ASP A 1 95 ? -21.262 -5.429 5.915 1.00 84.06 95 ASP A O 1
ATOM 781 N N . SER A 1 96 ? -20.642 -3.437 5.101 1.00 81.69 96 SER A N 1
ATOM 782 C CA . SER A 1 96 ? -22.008 -2.931 5.012 1.00 81.69 96 SER A CA 1
ATOM 783 C C . SER A 1 96 ? -22.782 -3.634 3.889 1.00 81.69 96 SER A C 1
ATOM 785 O O . SER A 1 96 ? -22.518 -3.467 2.699 1.00 81.69 96 SER A O 1
ATOM 787 N N . GLN A 1 97 ? -23.780 -4.440 4.261 1.00 62.59 97 GLN A N 1
ATOM 788 C CA . GLN A 1 97 ? -24.690 -5.063 3.300 1.00 62.59 97 GLN A CA 1
ATOM 789 C C . GLN A 1 97 ? -25.684 -4.015 2.784 1.00 62.59 97 GLN A C 1
ATOM 791 O O . GLN A 1 97 ? -26.741 -3.804 3.375 1.00 62.59 97 GLN A O 1
ATOM 796 N N . GLY A 1 98 ? -25.333 -3.318 1.704 1.00 62.03 98 GLY A N 1
ATOM 797 C CA . GLY A 1 98 ? -26.237 -2.332 1.102 1.00 62.03 98 GLY A CA 1
ATOM 798 C C . GLY A 1 98 ? -25.655 -1.443 0.010 1.00 62.03 98 GLY A C 1
ATOM 799 O O . GLY A 1 98 ? -26.400 -0.657 -0.573 1.00 62.03 98 GLY A O 1
ATOM 800 N N . THR A 1 99 ? -24.361 -1.535 -0.290 1.00 63.25 99 THR A N 1
ATOM 801 C CA . THR A 1 99 ? -23.766 -0.779 -1.393 1.00 63.25 99 THR A CA 1
ATOM 802 C C . THR A 1 99 ? -23.937 -1.522 -2.718 1.00 63.25 99 THR A C 1
ATOM 804 O O . THR A 1 99 ? -23.765 -2.736 -2.799 1.00 63.25 99 THR A O 1
ATOM 807 N N . GLU A 1 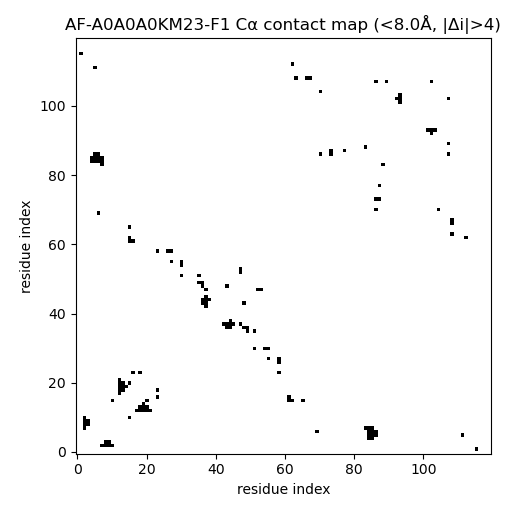100 ? -24.261 -0.785 -3.784 1.00 72.50 100 GLU A N 1
ATOM 808 C CA . GLU A 1 100 ? -24.313 -1.315 -5.160 1.00 72.50 100 GLU A CA 1
ATOM 809 C C . GLU A 1 100 ? -22.951 -1.891 -5.601 1.00 72.50 100 GLU A C 1
ATOM 811 O O . GLU A 1 100 ? -22.888 -2.815 -6.409 1.00 72.50 100 GLU A O 1
ATOM 816 N N . TYR A 1 101 ? -21.866 -1.387 -5.004 1.00 72.75 101 TYR A N 1
ATOM 817 C CA . TYR A 1 101 ? -20.493 -1.832 -5.210 1.00 72.75 101 TYR A CA 1
ATOM 818 C C . TYR A 1 101 ? -19.905 -2.358 -3.904 1.00 72.75 101 TYR A C 1
ATOM 820 O O . TYR A 1 101 ? -19.890 -1.644 -2.899 1.00 72.75 101 TYR A O 1
ATOM 828 N N . GLN A 1 102 ? -19.389 -3.584 -3.923 1.00 81.12 102 GLN A N 1
ATOM 829 C CA . GLN A 1 102 ? -18.656 -4.136 -2.789 1.00 81.12 102 GLN A CA 1
ATOM 830 C C . GLN A 1 102 ? -17.240 -3.560 -2.776 1.00 81.12 102 GLN A C 1
ATOM 832 O O . GLN A 1 102 ? -16.495 -3.705 -3.744 1.00 81.12 102 GLN A O 1
ATOM 837 N N . ILE A 1 103 ? -16.891 -2.865 -1.694 1.00 85.69 103 ILE A N 1
ATOM 838 C CA . ILE A 1 103 ? -15.512 -2.448 -1.438 1.00 85.69 103 ILE A CA 1
ATOM 839 C C . ILE A 1 103 ? -14.741 -3.684 -0.992 1.00 85.69 103 ILE A C 1
ATOM 841 O O . ILE A 1 103 ? -15.173 -4.377 -0.085 1.00 85.69 103 ILE A O 1
ATOM 845 N N . GLU A 1 104 ? -13.584 -3.932 -1.589 1.00 91.06 104 GLU A N 1
ATOM 846 C CA . GLU A 1 104 ? -12.645 -4.968 -1.174 1.00 91.06 104 GLU A CA 1
ATOM 847 C C . GLU A 1 104 ? -11.379 -4.349 -0.567 1.00 91.06 104 GLU A C 1
ATOM 849 O O . GLU A 1 104 ? -11.085 -3.158 -0.719 1.00 91.06 104 GLU A O 1
ATOM 854 N N . ARG A 1 105 ? -10.546 -5.189 0.059 1.00 93.06 105 ARG A N 1
ATOM 855 C CA . ARG A 1 105 ? -9.226 -4.789 0.585 1.00 93.06 105 ARG A CA 1
ATOM 856 C C . ARG A 1 105 ? -8.368 -4.087 -0.470 1.00 93.06 105 ARG A C 1
ATOM 858 O O . ARG A 1 105 ? -7.673 -3.124 -0.158 1.00 93.06 105 ARG A O 1
ATOM 865 N N . SER A 1 106 ? -8.436 -4.535 -1.724 1.00 91.69 106 SER A N 1
ATOM 866 C CA . SER A 1 106 ? -7.726 -3.931 -2.858 1.00 91.69 106 SER A CA 1
ATOM 867 C C . SER A 1 106 ? -8.101 -2.454 -3.054 1.00 91.69 106 SER A C 1
ATOM 869 O O . SER A 1 106 ? -7.220 -1.616 -3.260 1.00 91.69 106 SER A O 1
ATOM 871 N N . ASN A 1 107 ? -9.382 -2.107 -2.902 1.00 91.75 107 ASN A N 1
ATOM 872 C CA . ASN A 1 107 ? -9.860 -0.730 -2.990 1.00 91.75 107 ASN A CA 1
ATOM 873 C C . ASN A 1 107 ? -9.352 0.113 -1.815 1.00 91.75 107 ASN A C 1
ATOM 875 O O . ASN A 1 107 ? -8.900 1.238 -2.024 1.00 91.75 107 ASN A O 1
ATOM 879 N N . ILE A 1 108 ? -9.370 -0.438 -0.596 1.00 92.69 108 ILE A N 1
ATOM 880 C CA . ILE A 1 108 ? -8.845 0.236 0.601 1.00 92.69 108 ILE A CA 1
ATOM 881 C C . ILE A 1 108 ? -7.356 0.564 0.410 1.00 92.69 108 ILE A C 1
ATOM 883 O O . ILE A 1 108 ? -6.953 1.718 0.574 1.00 92.69 108 ILE A O 1
ATOM 887 N N . LYS A 1 109 ? -6.548 -0.416 -0.020 1.00 93.25 109 LYS A N 1
ATOM 888 C CA . LYS A 1 109 ? -5.113 -0.230 -0.301 1.00 93.25 109 LYS A CA 1
ATOM 889 C C . LYS A 1 109 ? -4.867 0.841 -1.364 1.00 93.25 109 LYS A C 1
ATOM 891 O O . LYS A 1 109 ? -4.014 1.708 -1.170 1.00 93.25 109 LYS A O 1
ATOM 896 N N . ALA A 1 110 ? -5.636 0.828 -2.452 1.00 90.69 110 ALA A N 1
ATOM 897 C CA . ALA A 1 110 ? -5.524 1.826 -3.513 1.00 90.69 110 ALA A CA 1
ATOM 898 C C . ALA A 1 110 ? -5.836 3.248 -3.011 1.00 90.69 110 ALA A C 1
ATOM 900 O O . ALA A 1 110 ? -5.075 4.176 -3.285 1.00 90.69 110 ALA A O 1
ATOM 901 N N . ILE A 1 111 ? -6.906 3.425 -2.230 1.00 90.12 111 ILE A N 1
ATOM 902 C CA . ILE A 1 111 ? -7.291 4.733 -1.678 1.00 90.12 111 ILE A CA 1
ATOM 903 C C . ILE A 1 111 ? -6.228 5.252 -0.706 1.00 90.12 111 ILE A C 1
ATOM 905 O O . ILE A 1 111 ? -5.847 6.422 -0.775 1.00 90.12 111 ILE A O 1
ATOM 909 N N . ILE A 1 112 ? -5.694 4.386 0.161 1.00 89.62 112 ILE A N 1
ATOM 910 C CA . ILE A 1 112 ? -4.598 4.748 1.066 1.00 89.62 112 ILE A CA 1
ATOM 911 C C . ILE A 1 112 ? -3.368 5.180 0.264 1.00 89.62 112 ILE A C 1
ATOM 913 O O . ILE A 1 112 ? -2.781 6.217 0.578 1.00 89.62 112 ILE A O 1
ATOM 917 N N . LEU A 1 113 ? -2.986 4.431 -0.773 1.00 85.31 113 LEU A N 1
ATOM 918 C CA . LEU A 1 113 ? -1.833 4.762 -1.606 1.00 85.31 113 LEU A CA 1
ATOM 919 C C . LEU A 1 113 ? -2.001 6.134 -2.269 1.00 85.31 113 LEU A C 1
ATOM 921 O O . LEU A 1 113 ? -1.117 6.982 -2.154 1.00 85.31 113 LEU A O 1
ATOM 925 N N . VAL A 1 114 ? -3.159 6.387 -2.884 1.00 74.75 114 VAL A N 1
ATOM 926 C CA . VAL A 1 114 ? -3.481 7.680 -3.508 1.00 74.75 114 VAL A CA 1
ATOM 927 C C . VAL A 1 114 ? -3.482 8.809 -2.475 1.00 74.75 114 VAL A C 1
ATOM 929 O O . VAL A 1 114 ? -2.936 9.871 -2.748 1.00 74.75 114 VAL A O 1
ATOM 932 N N . SER A 1 115 ? -3.985 8.577 -1.257 1.00 61.31 115 SER A N 1
ATOM 933 C CA . SER A 1 115 ? -3.973 9.578 -0.175 1.00 61.31 115 SER A CA 1
ATOM 934 C C . SER A 1 115 ? -2.562 9.971 0.298 1.00 61.31 115 SER A C 1
ATOM 936 O O . SER A 1 115 ? -2.382 10.988 0.974 1.00 61.31 115 SER A O 1
ATOM 938 N N . LYS A 1 116 ? -1.554 9.143 -0.008 1.00 60.41 116 LYS A N 1
ATOM 939 C CA . LYS A 1 116 ? -0.148 9.340 0.370 1.00 60.41 116 LYS A CA 1
ATOM 940 C C . LYS A 1 116 ? 0.700 9.917 -0.754 1.00 60.41 116 LYS A C 1
ATOM 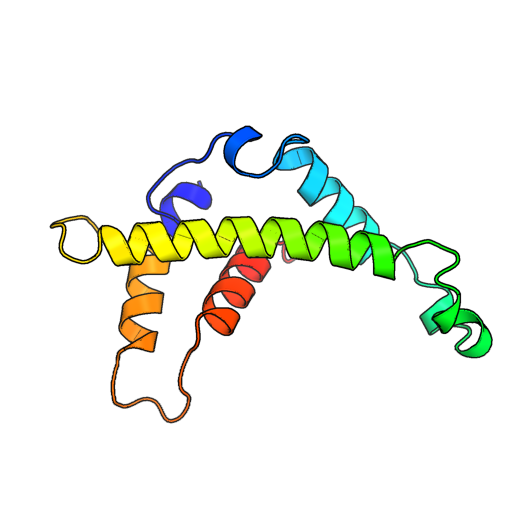942 O O . LYS A 1 116 ? 1.789 10.417 -0.467 1.00 60.41 116 LYS A O 1
ATOM 947 N N . LEU A 1 117 ? 0.225 9.860 -1.994 1.00 54.66 117 LEU A N 1
ATOM 948 C CA . LEU A 1 117 ? 0.890 10.500 -3.116 1.00 54.66 117 LEU A CA 1
ATOM 949 C C . LEU A 1 117 ? 0.544 11.996 -3.108 1.00 54.66 117 LEU A C 1
ATOM 951 O O . LEU A 1 117 ? -0.625 12.349 -2.953 1.00 54.66 117 LEU A O 1
ATOM 955 N N . PRO A 1 118 ? 1.531 12.897 -3.234 1.00 41.12 118 PRO A N 1
ATOM 956 C CA . PRO A 1 118 ? 1.242 14.316 -3.360 1.00 41.12 118 PRO A CA 1
ATOM 957 C C . PRO A 1 118 ? 0.440 14.555 -4.645 1.00 41.12 118 PRO A C 1
ATOM 959 O O . PRO A 1 118 ? 0.961 14.408 -5.748 1.00 41.12 118 PRO A O 1
ATOM 962 N N . THR A 1 119 ? -0.831 14.921 -4.503 1.00 39.09 119 THR A N 1
ATOM 963 C CA . THR A 1 119 ? -1.600 15.577 -5.563 1.00 39.09 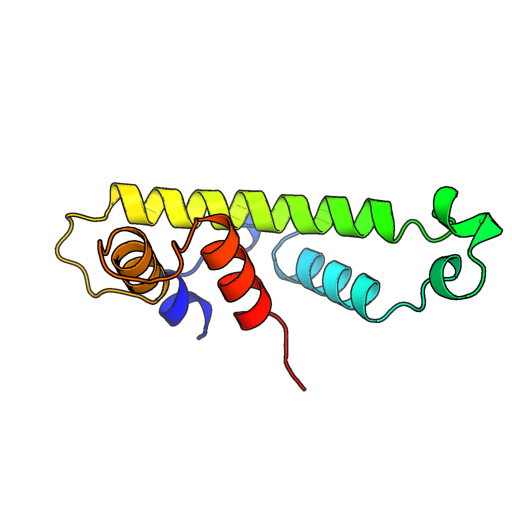119 THR A CA 1
ATOM 964 C C . THR A 1 119 ? -1.157 17.034 -5.628 1.00 39.09 119 THR A C 1
ATOM 966 O O . THR A 1 119 ? -1.195 17.723 -4.606 1.00 39.09 119 THR A O 1
ATOM 969 N N . TYR A 1 120 ? -0.679 17.454 -6.801 1.00 34.09 120 TYR A N 1
ATOM 970 C CA . TYR A 1 120 ? -0.295 18.835 -7.102 1.00 34.09 120 TYR A CA 1
ATOM 971 C C . TYR A 1 120 ? -1.460 19.812 -6.936 1.00 34.09 120 TYR A C 1
ATOM 973 O O . TYR A 1 120 ? -2.603 19.421 -7.268 1.00 34.09 120 TYR A O 1
#

Sequence (120 aa):
MTCLMVFGKKYKDQEFDERGFKSVIQEAMQIVASPNLGDFIPQIAVLDLQGLDRRSKAVSKIFDEFFERIIDEHLESRYENKTKDFVDVMLEIMDSQGTEYQIERSNIKAIILVSKLPTY

Solvent-accessible surface area (backbone atoms only — not comparable to full-atom values): 7236 Å² total; per-residue (Å²): 115,65,52,42,56,42,66,64,44,83,78,57,43,68,74,54,33,92,78,21,50,70,51,54,52,53,51,50,50,51,54,74,72,46,87,58,62,34,82,78,39,66,92,53,33,90,67,40,86,85,40,53,65,63,49,48,52,54,53,50,49,45,54,48,56,42,45,50,53,54,51,49,56,49,62,74,51,58,86,55,96,65,87,78,30,49,51,55,52,52,52,53,56,42,68,47,91,79,59,100,63,83,55,48,72,70,54,54,49,50,53,55,52,57,74,69,48,87,78,131

Organism: Cucumis sativus (NCBI:txid3659)

Nearest PDB structures (foldseek):
  1n6b-assembly1_A  TM=6.694E-01  e=3.172E-02  Oryctolagus cuniculus
  6n6q-assembly3_C  TM=7.294E-01  e=1.433E-01  Mycobacterium phage Adler
  3ruk-assembly1_A  TM=6.507E-01  e=2.802E-01  Homo sapiens
  7e7f-assembly1_A  TM=5.430E-01  e=3.504E-01  Homo sapiens
  4dvq-assembly2_K  TM=5.123E-01  e=2.213E+00  Homo sapiens

Secondary structure (DSSP, 8-state):
-HHHHHHSS---HHHH-TT-HHHHHHHHHHHHHS--HHHH-GGGGGG-TT-HHHHHHHHHHHHHHHHHHHHHHHHHTTTS-----HHHHHHHHHH-TT-SS---HHHHHHHHHHHHS---